Protein AF-A0A7S4MGM1-F1 (afdb_monomer)

Nearest PDB structures (foldseek):
  3w1z-assembly1_B  TM=8.929E-01  e=1.749E-03  Schizosaccharomyces pombe 972h-
  3w1z-assembly1_D  TM=7.384E-01  e=2.929E-02  Schizosaccharomyces pombe 972h-
  4eld-assembly1_A  TM=7.405E-01  e=1.012E-01  Methanocaldococcus jannaschii DSM 2661
  4zjd-assembly1_A  TM=7.605E-01  e=1.133E-01  Salmonella enterica subsp. enterica serovar Typhimurium
  4zja-assembly1_A  TM=7.250E-01  e=1.991E-01  Salmonella enterica subsp. enterica serovar Typhimurium

Radius of gyration: 21.78 Å; Cα contacts (8 Å, |Δi|>4): 212; chains: 1; bounding box: 53×25×66 Å

Solvent-accessible surface area (backbone atoms only — not comparable to full-atom values): 10117 Å² total; per-residue (Å²): 132,84,92,60,99,62,61,67,67,60,52,51,44,51,52,48,32,54,54,34,41,71,49,24,72,70,45,61,45,63,43,84,44,76,55,96,49,94,93,47,70,44,83,40,68,73,62,89,58,88,67,72,83,36,55,61,74,50,61,65,50,99,80,32,43,32,53,68,58,93,84,40,36,76,64,59,72,49,79,47,78,49,93,91,72,51,79,48,78,48,63,54,40,73,90,52,57,65,89,48,49,48,78,49,75,58,79,42,37,38,38,40,33,36,58,43,79,68,98,60,54,74,65,44,60,75,75,71,57,89,77,84,83,83,80,55,39,48,30,52,50,30,38,53,48,57,72,95,68,45,66,79,82,90,77,88,85,78,74,96,39

Secondary structure (DSSP, 8-state):
----SS-HHHHHHHHHHHHHHHHBTT---EEEEEPSSTT-EEEEES-SS-----B----B-TT-EEE--TTS----EEEEE-TTS-EEEEE--TT--GGGEEEEEETT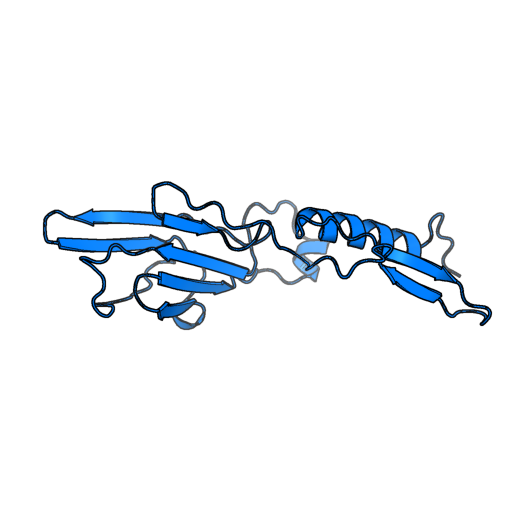EEEEEEEE--SS-HHHHHHT-S---S--EEEEEEEE--GGG-SPP--------

Foldseek 3Di:
DPPDPDDPVVVVQVVVLVVLCQFFPVSWHWDWADDPDDPDIDIDTPDPDPPVRHGDFFDQDPQRKGFDTPQADDWDWDWDQDPVRDTDIDTDDAPDAPVQWDWDDDQQKIKIKGWFDDPDDPVCVVPPDPDDDDDGTIGIIMGRHDNSNRDDDPDDHDDND

pLDDT: mean 79.3, std 11.13, range [50.59, 92.69]

Sequence (161 aa):
PVNREFSVVDAVVHYSNIKLSQHFKSHPQLTLERTDEENVCFIRSLSDTPEQLRLHQVSVDASGIMLARPDSYLPPVDIIQDTDGTYAIYMDLPGMTRENIKLSRQNVVTIVKGSRESDFTERQLATSLTKQERKVGDFTMTFRIPEQYQRKWDSCTVEDG

InterPro domains:
  IPR002068 Alpha crystallin/Hsp20 domain [PF00011] (80-152)
  IPR002068 Alpha crystallin/Hsp20 domain [PS01031] (68-161)
  IPR008978 HSP20-like chaperone [G3DSA:2.60.40.790] (43-161)
  IPR008978 HSP20-like chaperone [SSF49764] (58-160)

Organism: NCBI:txid72548

Mean predicted aligned error: 12.26 Å

Structure (mmCIF, N/CA/C/O backbone):
data_AF-A0A7S4MGM1-F1
#
_entry.id   AF-A0A7S4MGM1-F1
#
loop_
_atom_site.group_PDB
_atom_site.id
_atom_site.type_symbol
_atom_site.label_atom_id
_atom_site.label_alt_id
_atom_site.label_comp_id
_atom_site.label_asym_id
_atom_site.label_entity_id
_atom_site.label_seq_id
_atom_site.pdbx_PDB_ins_code
_atom_site.Cartn_x
_atom_site.Cartn_y
_atom_site.Cartn_z
_atom_site.occupancy
_atom_site.B_iso_or_equiv
_atom_site.auth_seq_id
_atom_site.auth_comp_id
_atom_site.auth_asym_id
_atom_site.auth_atom_id
_atom_site.pdbx_PDB_model_num
ATOM 1 N N . PRO A 1 1 ? 30.678 4.223 -29.166 1.00 50.59 1 PRO A N 1
ATOM 2 C CA . PRO A 1 1 ? 29.659 3.147 -29.223 1.00 50.59 1 PRO A CA 1
ATOM 3 C C . PRO A 1 1 ? 29.971 2.071 -28.177 1.00 50.59 1 PRO A C 1
ATOM 5 O O . PRO A 1 1 ? 31.014 1.430 -28.251 1.00 50.59 1 PRO A O 1
ATOM 8 N N . VAL A 1 2 ? 29.126 1.940 -27.153 1.00 53.53 2 VAL A N 1
ATOM 9 C CA . VAL A 1 2 ? 29.283 0.872 -26.156 1.00 53.53 2 VAL A CA 1
ATOM 10 C C . VAL A 1 2 ? 28.940 -0.436 -26.864 1.00 53.53 2 VAL A C 1
ATOM 12 O O . VAL A 1 2 ? 27.817 -0.580 -27.339 1.00 53.53 2 VAL A O 1
ATOM 15 N N . ASN A 1 3 ? 29.912 -1.339 -27.000 1.00 59.97 3 ASN A N 1
ATOM 16 C CA . ASN A 1 3 ? 29.735 -2.628 -27.665 1.00 59.97 3 ASN A CA 1
ATOM 17 C C . ASN A 1 3 ? 28.815 -3.499 -26.795 1.00 59.97 3 ASN A C 1
ATOM 19 O O . ASN A 1 3 ? 29.268 -4.129 -25.843 1.00 59.97 3 ASN A O 1
ATOM 23 N N . ARG A 1 4 ? 27.503 -3.414 -27.029 1.00 67.88 4 ARG A N 1
ATOM 24 C CA . ARG A 1 4 ? 26.479 -4.165 -26.298 1.00 67.88 4 ARG A CA 1
ATOM 25 C C . ARG A 1 4 ? 25.915 -5.223 -27.234 1.00 67.88 4 ARG A C 1
ATOM 27 O O . ARG A 1 4 ? 25.469 -4.890 -28.325 1.00 67.88 4 ARG A O 1
ATOM 34 N N . GLU A 1 5 ? 25.900 -6.472 -26.778 1.00 75.69 5 GLU A N 1
ATOM 35 C CA . GLU A 1 5 ? 25.325 -7.613 -27.511 1.00 75.69 5 GLU A CA 1
ATOM 36 C C . GLU A 1 5 ? 23.789 -7.569 -27.597 1.00 75.69 5 GLU A C 1
ATOM 38 O O . GLU A 1 5 ? 23.180 -8.393 -28.271 1.00 75.69 5 GLU A O 1
ATOM 43 N N . PHE A 1 6 ? 23.147 -6.605 -26.930 1.00 74.38 6 PHE A N 1
ATOM 44 C CA . PHE A 1 6 ? 21.698 -6.447 -26.919 1.00 74.38 6 PHE A CA 1
ATOM 45 C C . PHE A 1 6 ? 21.279 -4.982 -27.079 1.00 74.38 6 PHE A C 1
ATOM 47 O O . PHE A 1 6 ? 21.964 -4.046 -26.653 1.00 74.38 6 PHE A O 1
ATOM 54 N N . SER A 1 7 ? 20.105 -4.793 -27.675 1.00 81.94 7 SER A N 1
ATOM 55 C CA . SER A 1 7 ? 19.455 -3.494 -27.820 1.00 81.94 7 SER A CA 1
ATOM 56 C C . SER A 1 7 ? 18.821 -3.068 -26.496 1.00 81.94 7 SER A C 1
ATOM 58 O O . SER A 1 7 ? 17.960 -3.754 -25.945 1.00 81.94 7 SER A O 1
ATOM 60 N N . VAL A 1 8 ? 19.242 -1.913 -25.974 1.00 82.00 8 VAL A N 1
ATOM 61 C CA . VAL A 1 8 ? 18.687 -1.342 -24.732 1.00 82.00 8 VAL A CA 1
ATOM 62 C C . VAL A 1 8 ? 17.208 -1.015 -24.893 1.00 82.00 8 VAL A C 1
ATOM 64 O O . VAL A 1 8 ? 16.432 -1.204 -23.963 1.00 82.00 8 VAL A O 1
ATOM 67 N N . VAL A 1 9 ? 16.821 -0.533 -26.072 1.00 82.06 9 VAL A N 1
ATOM 68 C CA . VAL A 1 9 ? 15.440 -0.138 -26.350 1.00 82.06 9 VAL A CA 1
ATOM 69 C C . VAL A 1 9 ? 14.531 -1.365 -26.319 1.00 82.06 9 VAL A C 1
ATOM 71 O O . VAL A 1 9 ? 13.496 -1.340 -25.657 1.00 82.06 9 VAL A O 1
ATOM 74 N N . ASP A 1 10 ? 14.962 -2.469 -26.930 1.00 82.81 10 ASP A N 1
ATOM 75 C CA . ASP A 1 10 ? 14.199 -3.720 -26.915 1.00 82.81 10 ASP A CA 1
ATOM 76 C C . ASP A 1 10 ? 14.106 -4.306 -25.499 1.00 82.81 10 ASP A C 1
ATOM 78 O O . ASP A 1 10 ? 13.045 -4.776 -25.090 1.00 82.81 10 ASP A O 1
ATOM 82 N N . ALA A 1 11 ? 15.177 -4.202 -24.704 1.00 84.56 11 ALA A N 1
ATOM 83 C CA . ALA A 1 11 ? 15.160 -4.611 -23.300 1.00 84.56 11 ALA A CA 1
ATOM 84 C C . ALA A 1 11 ? 14.160 -3.790 -22.459 1.00 84.56 11 ALA A C 1
ATOM 86 O O . ALA A 1 11 ? 13.445 -4.351 -21.627 1.00 84.56 11 ALA A O 1
ATOM 87 N N . VAL A 1 12 ? 14.069 -2.476 -22.694 1.00 85.81 12 VAL A N 1
ATOM 88 C CA . VAL A 1 12 ? 13.107 -1.592 -22.014 1.00 85.81 12 VAL A CA 1
ATOM 89 C C . VAL A 1 12 ? 11.669 -1.927 -22.410 1.00 85.81 12 VAL A C 1
ATOM 91 O O . VAL A 1 12 ? 10.808 -2.018 -21.532 1.00 85.81 12 VAL A O 1
ATOM 94 N N . VAL A 1 13 ? 11.397 -2.152 -23.699 1.00 86.88 13 VAL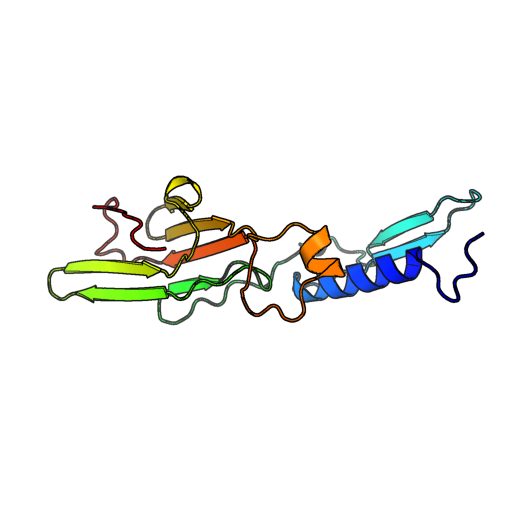 A N 1
ATOM 95 C CA . VAL A 1 13 ? 10.061 -2.548 -24.181 1.00 86.88 13 VAL A CA 1
ATOM 96 C C . VAL A 1 13 ? 9.658 -3.897 -23.584 1.00 86.88 13 VAL A C 1
ATOM 98 O O . VAL A 1 13 ? 8.556 -4.032 -23.052 1.00 86.88 13 VAL A O 1
ATOM 101 N N . HIS A 1 14 ? 10.571 -4.869 -23.576 1.00 86.19 14 HIS A N 1
ATOM 102 C CA . HIS A 1 14 ? 10.331 -6.180 -22.982 1.00 86.19 14 HIS A CA 1
ATOM 103 C C . HIS A 1 14 ? 10.012 -6.093 -21.481 1.00 86.19 14 HIS A C 1
ATOM 105 O O . HIS A 1 14 ? 9.000 -6.632 -21.031 1.00 86.19 14 HIS A O 1
ATOM 111 N N . TYR A 1 15 ? 10.825 -5.362 -20.710 1.00 86.12 15 TYR A N 1
ATOM 112 C CA . TYR A 1 15 ? 10.579 -5.142 -19.282 1.00 86.12 15 TYR A CA 1
ATOM 113 C C . TYR A 1 15 ? 9.236 -4.442 -19.030 1.00 86.12 15 TYR A C 1
ATOM 115 O O . TYR A 1 15 ? 8.492 -4.820 -18.122 1.00 86.12 15 TYR A O 1
ATOM 123 N N . SER A 1 16 ? 8.897 -3.457 -19.865 1.00 84.75 16 SER A N 1
ATOM 124 C CA . SER A 1 16 ? 7.628 -2.731 -19.775 1.00 84.75 16 SER A CA 1
ATOM 125 C C . SER A 1 16 ? 6.436 -3.660 -20.002 1.00 84.75 16 SER A C 1
ATOM 127 O O . SER A 1 16 ? 5.499 -3.633 -19.210 1.00 84.75 16 SER A O 1
ATOM 129 N N . ASN A 1 17 ? 6.492 -4.544 -21.002 1.00 86.25 17 ASN A N 1
ATOM 130 C CA . ASN A 1 17 ? 5.436 -5.530 -21.258 1.00 86.25 17 ASN A CA 1
ATOM 131 C C . ASN A 1 17 ? 5.268 -6.518 -20.100 1.00 86.25 17 ASN A C 1
ATOM 133 O O . ASN A 1 17 ? 4.137 -6.815 -19.709 1.00 86.25 17 ASN A O 1
ATOM 137 N N . ILE A 1 18 ? 6.368 -6.968 -19.484 1.00 83.88 18 ILE A N 1
ATOM 138 C CA . ILE A 1 18 ? 6.301 -7.804 -18.276 1.00 83.88 18 ILE A CA 1
ATOM 139 C C . ILE A 1 18 ? 5.579 -7.046 -17.154 1.00 83.88 18 ILE A C 1
ATOM 141 O O . ILE A 1 18 ? 4.608 -7.559 -16.595 1.00 83.88 18 ILE A O 1
ATOM 145 N N . LYS A 1 19 ? 5.984 -5.807 -16.852 1.00 81.12 19 LYS A N 1
ATOM 146 C CA . LYS A 1 19 ? 5.353 -5.008 -15.788 1.00 81.12 19 LYS A CA 1
ATOM 147 C C . LYS A 1 19 ? 3.884 -4.698 -16.061 1.00 81.12 19 LYS A C 1
ATOM 149 O O . LYS A 1 19 ? 3.052 -4.780 -15.159 1.00 81.12 19 LYS A O 1
ATOM 154 N N . LEU A 1 20 ? 3.540 -4.394 -17.305 1.00 80.50 20 LEU A N 1
ATOM 155 C CA . LEU A 1 20 ? 2.164 -4.138 -17.710 1.00 80.50 20 LEU A CA 1
ATOM 156 C C . LEU A 1 20 ? 1.276 -5.378 -17.565 1.00 80.50 20 LEU A C 1
ATOM 158 O O . LEU A 1 20 ? 0.158 -5.264 -17.062 1.00 80.50 20 LEU A O 1
ATOM 162 N N . SER A 1 21 ? 1.783 -6.558 -17.933 1.00 78.50 21 SER A N 1
ATOM 163 C CA . SER A 1 21 ? 1.053 -7.822 -17.794 1.00 78.50 21 SER A CA 1
ATOM 164 C C . SER A 1 21 ? 0.735 -8.172 -16.333 1.00 78.50 21 SER A C 1
ATOM 166 O O . SER A 1 21 ? -0.337 -8.689 -16.036 1.00 78.50 21 SER A O 1
ATOM 168 N N . GLN A 1 22 ? 1.620 -7.811 -15.399 1.00 72.44 22 GLN A N 1
ATOM 169 C CA . GLN A 1 22 ? 1.402 -7.999 -13.961 1.00 72.44 22 GLN A CA 1
ATOM 170 C C . GLN A 1 22 ? 0.327 -7.055 -13.398 1.00 72.44 22 GLN A C 1
ATOM 172 O O . GLN A 1 22 ? -0.410 -7.415 -12.478 1.00 72.44 22 GLN A O 1
ATOM 177 N N . HIS A 1 23 ? 0.211 -5.838 -13.933 1.00 68.56 23 HIS A N 1
ATOM 178 C CA . HIS A 1 23 ? -0.695 -4.823 -13.391 1.00 68.56 23 HIS A CA 1
ATOM 179 C C . HIS A 1 23 ? -2.102 -4.851 -13.996 1.00 68.56 23 HIS A C 1
ATOM 181 O O . HIS A 1 23 ? -3.082 -4.623 -13.278 1.00 68.56 23 HIS A O 1
ATOM 187 N N . PHE A 1 24 ? -2.228 -5.154 -15.286 1.00 73.19 24 PHE A N 1
ATOM 188 C CA . PHE A 1 24 ? -3.486 -5.043 -16.021 1.00 73.19 24 PHE A CA 1
ATOM 189 C C . PHE A 1 24 ? -4.034 -6.409 -16.429 1.00 73.19 24 PHE A C 1
ATOM 191 O O . PHE A 1 24 ? -3.325 -7.230 -16.998 1.00 73.19 24 PHE A O 1
ATOM 198 N N . LYS A 1 25 ? -5.340 -6.621 -16.235 1.00 68.50 25 LYS A N 1
ATOM 199 C CA . LYS A 1 25 ? -6.052 -7.813 -16.726 1.00 68.50 25 LYS A CA 1
ATOM 200 C C . LYS A 1 25 ? -6.020 -7.932 -18.248 1.00 68.50 25 LYS A C 1
ATOM 202 O O . LYS A 1 25 ? -6.111 -9.034 -18.775 1.00 68.50 25 LYS A O 1
ATOM 207 N N . SER A 1 26 ? -5.945 -6.804 -18.948 1.00 69.50 26 SER A N 1
ATOM 208 C CA . SER A 1 26 ? -5.939 -6.756 -20.410 1.00 69.50 26 SER A CA 1
ATOM 209 C C . SER A 1 26 ? -4.561 -7.028 -21.024 1.00 69.50 26 SER A C 1
ATOM 211 O O . SER A 1 26 ? -4.461 -7.119 -22.234 1.00 69.50 26 SER A O 1
ATOM 213 N N . HIS A 1 27 ? -3.508 -7.213 -20.211 1.00 72.56 27 HIS A N 1
ATOM 214 C CA . HIS A 1 27 ? -2.154 -7.557 -20.673 1.00 72.56 27 HIS A CA 1
ATOM 215 C C . HIS A 1 27 ? -1.663 -6.700 -21.862 1.00 72.56 27 HIS A C 1
ATOM 217 O O . HIS A 1 27 ? -1.262 -7.261 -22.886 1.00 72.56 27 HIS A O 1
ATOM 223 N N . PRO A 1 28 ? -1.683 -5.355 -21.752 1.00 76.56 28 PRO A N 1
ATOM 224 C CA . PRO A 1 28 ? -1.371 -4.494 -22.884 1.00 76.56 28 PRO A CA 1
ATOM 225 C C . PRO A 1 28 ? 0.066 -4.735 -23.356 1.00 76.56 28 PRO A C 1
ATOM 227 O O . PRO A 1 28 ? 0.984 -4.874 -22.543 1.00 76.56 28 PRO A O 1
ATOM 230 N N . GLN A 1 29 ? 0.243 -4.795 -24.676 1.00 80.44 29 GLN A N 1
ATOM 231 C CA . GLN A 1 29 ? 1.525 -5.072 -25.320 1.00 80.44 29 GLN A CA 1
ATOM 232 C C . GLN A 1 29 ? 2.022 -3.834 -26.054 1.00 80.44 29 GLN A C 1
ATOM 234 O O . GLN A 1 29 ? 1.353 -3.310 -26.945 1.00 80.44 29 GLN A O 1
ATOM 239 N N . LEU A 1 30 ? 3.218 -3.395 -25.686 1.00 86.06 30 LEU A N 1
ATOM 240 C CA . LEU A 1 30 ? 3.957 -2.338 -26.349 1.00 86.06 30 LEU A CA 1
ATOM 241 C C . LEU A 1 30 ? 4.873 -2.924 -27.422 1.00 86.06 30 LEU A C 1
ATOM 243 O O . LEU A 1 30 ? 5.549 -3.932 -27.199 1.00 86.06 30 LEU A O 1
ATOM 247 N N . THR A 1 31 ? 4.948 -2.243 -28.559 1.00 86.62 31 THR A N 1
ATOM 248 C CA . THR A 1 31 ? 5.881 -2.541 -29.647 1.00 86.62 31 THR A CA 1
ATOM 249 C C . THR A 1 31 ? 6.633 -1.303 -30.081 1.00 86.62 31 THR A C 1
ATOM 251 O O . THR A 1 31 ? 6.110 -0.188 -30.036 1.00 86.62 31 THR A O 1
ATOM 254 N N . LEU A 1 32 ? 7.858 -1.522 -30.549 1.00 87.00 32 LEU A N 1
ATOM 255 C CA . LEU A 1 32 ? 8.655 -0.491 -31.185 1.00 87.00 32 LEU A CA 1
ATOM 256 C C . LEU A 1 32 ? 8.296 -0.399 -32.673 1.00 87.00 32 LEU A C 1
ATOM 258 O O . LEU A 1 32 ? 8.500 -1.350 -33.424 1.00 87.00 32 LEU A O 1
ATOM 262 N N . GLU A 1 33 ? 7.801 0.754 -33.096 1.00 85.69 33 GLU A N 1
ATOM 263 C CA . GLU A 1 33 ? 7.579 1.100 -34.495 1.00 85.69 33 GLU A CA 1
ATOM 264 C C . GLU A 1 33 ? 8.715 2.026 -34.947 1.00 85.69 33 GLU A C 1
ATOM 266 O O . GLU A 1 33 ? 8.895 3.120 -34.405 1.00 85.69 33 GLU A O 1
ATOM 271 N N . ARG A 1 34 ? 9.528 1.575 -35.906 1.00 80.38 34 ARG A N 1
ATOM 272 C CA . ARG A 1 34 ? 10.597 2.401 -36.483 1.00 80.38 34 ARG A CA 1
ATOM 273 C C . ARG A 1 34 ? 9.997 3.340 -37.522 1.00 80.38 34 ARG A C 1
ATOM 275 O O . ARG A 1 34 ? 9.184 2.898 -38.328 1.00 80.38 34 ARG A O 1
ATOM 282 N N . THR A 1 35 ? 10.392 4.606 -37.497 1.00 81.81 35 THR A N 1
ATOM 283 C CA . THR A 1 35 ? 9.959 5.592 -38.492 1.00 81.81 35 THR A CA 1
ATOM 284 C C . THR A 1 35 ? 10.972 5.700 -39.626 1.00 81.81 35 THR A C 1
ATOM 286 O O . THR A 1 35 ? 12.078 5.164 -39.545 1.00 81.81 35 THR A O 1
ATOM 289 N N . ASP A 1 36 ? 10.594 6.431 -40.673 1.00 82.69 36 ASP A N 1
ATOM 290 C CA . ASP A 1 36 ? 11.471 6.746 -41.806 1.00 82.69 36 ASP A CA 1
ATOM 291 C C . ASP A 1 36 ? 12.620 7.702 -41.424 1.00 82.69 36 ASP A C 1
ATOM 293 O O . ASP A 1 36 ? 13.592 7.846 -42.164 1.00 82.69 36 ASP A O 1
ATOM 297 N N . GLU A 1 37 ? 12.522 8.359 -40.264 1.00 83.62 37 GLU A N 1
ATOM 298 C CA . GLU A 1 37 ? 13.550 9.258 -39.746 1.00 83.62 37 GLU A CA 1
ATOM 299 C C . GLU A 1 37 ? 14.653 8.481 -39.018 1.00 83.62 37 GLU A C 1
ATOM 301 O O . GLU A 1 37 ? 14.417 7.726 -38.069 1.00 83.62 37 GLU A O 1
ATOM 306 N N . GLU A 1 38 ? 15.895 8.716 -39.437 1.00 70.88 38 GLU A N 1
ATOM 307 C CA . GLU A 1 38 ? 17.082 8.123 -38.836 1.00 70.88 38 GLU A CA 1
ATOM 308 C C . GLU A 1 38 ? 17.180 8.580 -37.369 1.00 70.88 38 GLU A C 1
ATOM 310 O O . GLU A 1 38 ? 17.427 9.751 -37.082 1.00 70.88 38 GLU A O 1
ATOM 315 N N . ASN A 1 39 ? 16.982 7.641 -36.438 1.00 77.69 39 ASN A N 1
ATOM 316 C CA . ASN A 1 39 ? 16.976 7.809 -34.973 1.00 77.69 39 ASN A CA 1
ATOM 317 C C . ASN A 1 39 ? 15.635 8.157 -34.306 1.00 77.69 39 ASN A C 1
ATOM 319 O O . ASN A 1 39 ? 15.630 8.455 -33.109 1.00 77.69 39 ASN A O 1
ATOM 323 N N . VAL A 1 40 ? 14.505 8.054 -35.006 1.00 79.94 40 VAL A N 1
ATOM 324 C CA . VAL A 1 40 ? 13.185 8.169 -34.370 1.00 79.94 40 VAL A CA 1
ATOM 325 C C . VAL A 1 40 ? 12.490 6.805 -34.344 1.00 79.94 40 VAL A C 1
ATOM 327 O O . VAL A 1 40 ? 12.528 6.017 -35.285 1.00 79.94 40 VAL A O 1
ATOM 330 N N . CYS A 1 41 ? 11.905 6.472 -33.197 1.00 81.81 41 CYS A N 1
ATOM 331 C CA . CYS A 1 41 ? 11.104 5.269 -32.996 1.00 81.81 41 CYS A CA 1
ATOM 332 C C . CYS A 1 41 ? 9.923 5.631 -32.097 1.00 81.81 41 CYS A C 1
ATOM 334 O O . CYS A 1 41 ? 10.089 6.355 -31.114 1.00 81.81 41 CYS A O 1
ATOM 336 N N . PHE A 1 42 ? 8.746 5.097 -32.401 1.00 84.56 42 PHE A N 1
ATOM 337 C CA . PHE A 1 42 ? 7.568 5.233 -31.559 1.00 84.56 42 PHE A CA 1
ATOM 338 C C . PHE A 1 42 ? 7.326 3.959 -30.761 1.00 84.56 42 PHE A C 1
ATOM 340 O O . PHE A 1 42 ? 7.542 2.848 -31.238 1.00 84.56 42 PHE A O 1
ATOM 347 N N . ILE A 1 43 ? 6.839 4.124 -29.534 1.00 85.94 43 ILE A N 1
ATOM 348 C CA . ILE A 1 43 ? 6.280 3.024 -28.753 1.00 85.94 43 ILE A CA 1
ATOM 349 C C . ILE A 1 43 ? 4.770 3.058 -28.975 1.00 85.94 43 ILE A C 1
ATOM 351 O O . ILE A 1 43 ? 4.112 4.045 -28.642 1.00 85.94 43 ILE A O 1
ATOM 355 N N . ARG A 1 44 ? 4.227 1.994 -29.563 1.00 84.44 44 ARG A N 1
ATOM 356 C CA . ARG A 1 44 ? 2.793 1.838 -29.831 1.00 84.44 44 ARG A CA 1
ATOM 357 C C . ARG A 1 44 ? 2.219 0.705 -28.994 1.00 84.44 44 ARG A C 1
ATOM 359 O O . ARG A 1 44 ? 2.931 -0.237 -28.667 1.00 84.44 44 ARG A O 1
ATOM 366 N N . SER A 1 45 ? 0.934 0.800 -28.671 1.00 79.38 45 SER A N 1
ATOM 367 C CA . SER A 1 45 ? 0.167 -0.319 -28.121 1.00 79.38 45 SER A CA 1
ATOM 368 C C . SER A 1 45 ? -0.391 -1.146 -29.278 1.00 79.38 45 SER A C 1
ATOM 370 O O . SER A 1 45 ? -0.972 -0.564 -30.189 1.00 79.38 45 SER A O 1
ATOM 372 N N . LEU A 1 46 ? -0.240 -2.472 -29.239 1.00 72.25 46 LEU A N 1
ATOM 373 C CA . LEU A 1 46 ? -0.812 -3.390 -30.239 1.00 72.25 46 LEU A CA 1
ATOM 374 C C . LEU A 1 46 ? -2.338 -3.561 -30.113 1.00 72.25 46 LEU A C 1
ATOM 376 O O . LEU A 1 46 ? -2.964 -4.148 -30.992 1.00 72.25 46 LEU A O 1
ATOM 380 N N . SER A 1 47 ? -2.947 -3.094 -29.020 1.00 63.47 47 SER A N 1
ATOM 381 C CA . SER A 1 47 ? -4.396 -3.190 -28.811 1.00 63.47 47 SER A CA 1
ATOM 382 C C . SER A 1 47 ? -5.147 -2.167 -29.686 1.00 63.47 47 SER A C 1
ATOM 384 O O . SER A 1 47 ? -5.150 -0.979 -29.367 1.00 63.47 47 SER A O 1
ATOM 386 N N . ASP A 1 48 ? -5.813 -2.621 -30.758 1.00 53.75 48 ASP A N 1
ATOM 387 C CA . ASP A 1 48 ? -6.639 -1.776 -31.653 1.00 53.75 48 ASP A CA 1
ATOM 388 C C . ASP A 1 48 ? -7.943 -1.284 -31.002 1.00 53.75 48 ASP A C 1
ATOM 390 O O . ASP A 1 48 ? -8.498 -0.243 -31.359 1.00 53.75 48 ASP A O 1
ATOM 394 N N . THR A 1 49 ? -8.454 -2.015 -30.013 1.00 57.69 49 THR A N 1
ATOM 395 C CA . THR A 1 49 ? -9.528 -1.523 -29.149 1.00 57.69 49 THR A CA 1
ATOM 396 C C . THR A 1 49 ? -8.926 -0.747 -27.986 1.00 57.69 49 THR A C 1
ATOM 398 O O . THR A 1 49 ? -7.937 -1.224 -27.424 1.00 57.69 49 THR A O 1
ATOM 401 N N . PRO A 1 50 ? -9.532 0.373 -27.538 1.00 56.84 50 PRO A N 1
ATOM 402 C CA . PRO A 1 50 ? -9.230 0.941 -26.234 1.00 56.84 50 PRO A CA 1
ATOM 403 C C . PRO A 1 50 ? -9.658 -0.083 -25.182 1.00 56.84 50 PRO A C 1
ATOM 405 O O . PRO A 1 50 ? -10.766 -0.041 -24.646 1.00 56.84 50 PRO A O 1
ATOM 408 N N . GLU A 1 51 ? -8.794 -1.063 -24.923 1.00 56.19 51 GLU A N 1
ATOM 409 C CA . GLU A 1 51 ? -8.895 -1.917 -23.765 1.00 56.19 51 GLU A CA 1
ATOM 410 C C . GLU A 1 51 ? -8.917 -0.954 -22.595 1.00 56.19 51 GLU A C 1
ATOM 412 O O . GLU A 1 51 ? -7.938 -0.261 -22.316 1.00 56.19 51 GLU A O 1
ATOM 417 N N . GLN A 1 52 ? -10.079 -0.837 -21.951 1.00 59.97 52 GLN A N 1
ATOM 418 C CA . GLN A 1 52 ? -10.151 -0.188 -20.659 1.00 59.97 52 GLN A CA 1
ATOM 419 C C . GLN A 1 52 ? -9.114 -0.910 -19.818 1.00 59.97 52 GLN A C 1
ATOM 421 O O . GLN A 1 52 ? -9.305 -2.086 -19.508 1.00 59.97 52 GLN A O 1
ATOM 426 N N . LEU A 1 53 ? -8.000 -0.228 -19.555 1.00 65.81 53 LEU A N 1
ATOM 427 C CA . LEU A 1 53 ? -6.880 -0.713 -18.772 1.00 65.81 53 LEU A CA 1
ATOM 428 C C . LEU A 1 53 ? -7.423 -1.077 -17.394 1.00 65.81 53 LEU A C 1
ATOM 430 O O . LEU A 1 53 ? -7.504 -0.256 -16.480 1.00 65.81 53 LEU A O 1
ATOM 434 N N . ARG A 1 54 ? -7.911 -2.310 -17.277 1.00 60.47 54 ARG A N 1
ATOM 435 C CA . ARG A 1 54 ? -8.589 -2.798 -16.090 1.00 60.47 54 ARG A CA 1
ATOM 436 C C . ARG A 1 54 ? -7.522 -3.400 -15.214 1.00 60.47 54 ARG A C 1
ATOM 438 O O . ARG A 1 54 ? -6.939 -4.429 -15.545 1.00 60.47 54 ARG A O 1
ATOM 445 N N . LEU A 1 55 ? -7.271 -2.737 -14.097 1.00 64.44 55 LEU A N 1
ATOM 446 C CA . LEU A 1 55 ? -6.441 -3.293 -13.043 1.00 64.44 55 LEU A CA 1
ATOM 447 C C . LEU A 1 55 ? -7.039 -4.624 -12.570 1.00 64.44 55 LEU A C 1
ATOM 449 O O . LEU A 1 55 ? -8.254 -4.854 -12.668 1.00 64.44 55 LEU A O 1
ATOM 453 N N . HIS A 1 56 ? -6.185 -5.505 -12.051 1.00 59.56 56 HIS A N 1
ATOM 454 C CA . HIS A 1 56 ? -6.655 -6.664 -11.304 1.00 59.56 56 HIS A CA 1
ATOM 455 C C . HIS A 1 56 ? -7.633 -6.185 -10.227 1.00 59.56 56 HIS A C 1
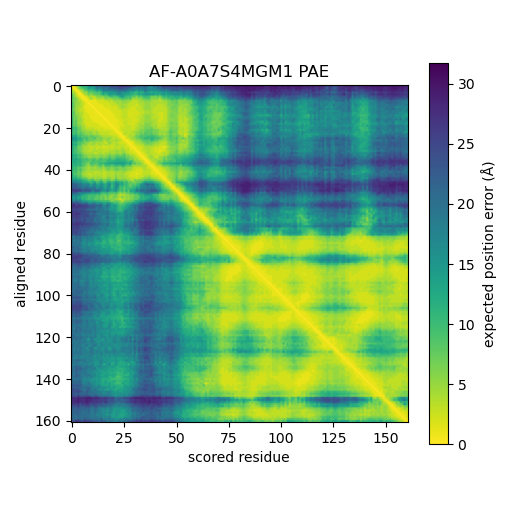ATOM 457 O O . HIS A 1 56 ? -7.339 -5.306 -9.421 1.00 59.56 56 HIS A O 1
ATOM 463 N N . GLN A 1 57 ? -8.860 -6.689 -10.312 1.00 54.97 57 GLN A N 1
ATOM 464 C CA . GLN A 1 57 ? -9.952 -6.242 -9.473 1.00 54.97 57 GLN A CA 1
ATOM 465 C C . GLN A 1 57 ? -9.735 -6.916 -8.130 1.00 54.97 57 GLN A C 1
ATOM 467 O O . GLN A 1 57 ? -9.811 -8.139 -8.052 1.00 54.97 57 GLN A O 1
ATOM 472 N N . VAL A 1 58 ? -9.385 -6.090 -7.151 1.00 55.31 58 VAL A N 1
ATOM 473 C CA . VAL A 1 58 ? -9.544 -6.268 -5.712 1.00 55.31 58 VAL A CA 1
ATOM 474 C C . VAL A 1 58 ? -10.265 -7.572 -5.351 1.00 55.31 58 VAL A C 1
ATOM 476 O O . VAL A 1 58 ? -11.486 -7.668 -5.496 1.00 55.31 58 VAL A O 1
ATOM 479 N N . SER A 1 59 ? -9.528 -8.574 -4.873 1.00 53.12 59 SER A N 1
ATOM 480 C CA . SER A 1 59 ? -10.154 -9.668 -4.136 1.00 53.12 59 SER A CA 1
ATOM 481 C C . SER A 1 59 ? -10.628 -9.094 -2.806 1.00 53.12 59 SER A C 1
ATOM 483 O O . SER A 1 59 ? -9.804 -8.617 -2.026 1.00 53.12 59 SER A O 1
ATOM 485 N N . VAL A 1 60 ? -11.942 -9.090 -2.583 1.00 54.78 60 VAL A N 1
ATOM 486 C CA . VAL A 1 60 ? -12.512 -8.846 -1.258 1.00 54.78 60 VAL A CA 1
ATOM 487 C C . VAL A 1 60 ? -12.503 -10.185 -0.543 1.00 54.78 60 VAL A C 1
ATOM 489 O O . VAL A 1 60 ? -13.192 -11.108 -0.979 1.00 54.78 60 VAL A O 1
ATOM 492 N N . ASP A 1 61 ? -11.687 -10.330 0.492 1.00 58.09 61 ASP A N 1
ATOM 493 C CA . ASP A 1 61 ? -11.770 -11.517 1.340 1.00 58.09 61 ASP A CA 1
ATOM 494 C C . ASP A 1 61 ? -12.972 -11.423 2.301 1.00 58.09 61 ASP A C 1
ATOM 496 O O . ASP A 1 61 ? -13.680 -10.413 2.362 1.00 58.09 61 ASP A O 1
ATOM 500 N N . ALA A 1 62 ? -13.232 -12.494 3.055 1.00 53.66 62 ALA A N 1
ATOM 501 C CA . ALA A 1 62 ? -14.347 -12.547 4.002 1.00 53.66 62 ALA A CA 1
ATOM 502 C C . ALA A 1 62 ? -14.271 -11.469 5.105 1.00 53.66 62 ALA A C 1
ATOM 504 O O . ALA A 1 62 ? -15.287 -11.181 5.734 1.00 53.66 62 ALA A O 1
ATOM 505 N N . SER A 1 63 ? -13.101 -10.854 5.314 1.00 58.06 63 SER A N 1
ATOM 506 C CA . SER A 1 63 ? -12.892 -9.769 6.279 1.00 58.06 63 SER A CA 1
ATOM 507 C C . SER A 1 63 ? -13.189 -8.376 5.703 1.00 58.06 63 SER A C 1
ATOM 509 O O . SER A 1 63 ? -13.163 -7.378 6.421 1.00 58.06 63 SER A O 1
ATOM 511 N N . GLY A 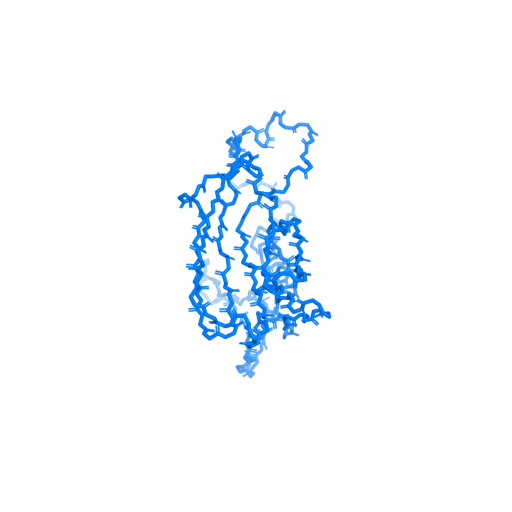1 64 ? -13.514 -8.289 4.407 1.00 61.25 64 GLY A N 1
ATOM 512 C CA . GLY A 1 64 ? -13.810 -7.027 3.734 1.00 61.25 64 GLY A CA 1
ATOM 513 C C . GLY A 1 64 ? -12.563 -6.231 3.346 1.00 61.25 64 GLY A C 1
ATOM 514 O O . GLY A 1 64 ? -12.691 -5.043 3.021 1.00 61.25 64 GLY A O 1
ATOM 515 N N . ILE A 1 65 ? -11.380 -6.858 3.371 1.00 66.25 65 ILE A N 1
ATOM 516 C CA . ILE A 1 65 ? -10.132 -6.240 2.926 1.00 66.25 65 ILE A CA 1
ATOM 517 C C . ILE A 1 65 ? -10.112 -6.208 1.403 1.00 66.25 65 ILE A C 1
ATOM 519 O O . ILE A 1 65 ? -10.299 -7.208 0.718 1.00 66.25 65 ILE A O 1
ATOM 523 N N . MET A 1 66 ? -9.874 -5.015 0.876 1.00 63.44 66 MET A N 1
ATOM 524 C CA . MET A 1 66 ? -9.785 -4.706 -0.536 1.00 63.44 66 MET A CA 1
ATOM 525 C C . MET A 1 66 ? -8.333 -4.341 -0.875 1.00 63.44 66 MET A C 1
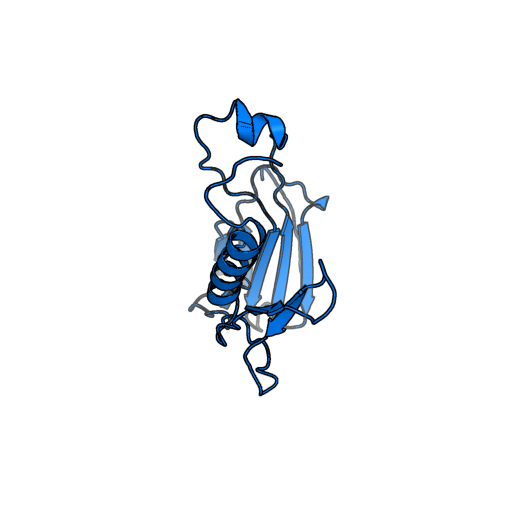ATOM 527 O O . MET A 1 66 ? -7.898 -3.207 -0.661 1.00 63.44 66 MET A O 1
ATOM 531 N N . LEU A 1 67 ? -7.583 -5.312 -1.406 1.00 60.56 67 LEU A N 1
ATOM 532 C CA . LEU A 1 67 ? -6.196 -5.139 -1.854 1.00 60.56 67 LEU A CA 1
ATOM 533 C C . LEU A 1 67 ? -6.146 -4.371 -3.181 1.00 60.56 67 LEU A C 1
ATOM 535 O O . LEU A 1 67 ? -6.671 -4.830 -4.195 1.00 60.56 67 LEU A O 1
ATOM 539 N N . ALA A 1 68 ? -5.525 -3.189 -3.178 1.00 55.91 68 ALA A N 1
ATOM 540 C CA . ALA A 1 68 ? -5.611 -2.269 -4.310 1.00 55.91 68 ALA A CA 1
ATOM 541 C C . ALA A 1 68 ? -4.513 -2.442 -5.380 1.00 55.91 68 ALA A C 1
ATOM 543 O O . ALA A 1 68 ? -4.725 -1.966 -6.498 1.00 55.91 68 ALA A O 1
ATOM 544 N N . ARG A 1 69 ? -3.352 -3.067 -5.093 1.00 60.25 69 ARG A N 1
ATOM 545 C CA . ARG A 1 69 ? -2.252 -3.210 -6.078 1.00 60.25 69 ARG A CA 1
ATOM 546 C C . ARG A 1 69 ? -1.420 -4.501 -5.907 1.00 60.25 69 ARG A C 1
ATOM 548 O O . ARG A 1 69 ? -1.046 -4.817 -4.784 1.00 60.25 69 ARG A O 1
ATOM 555 N N . PRO A 1 70 ? -1.060 -5.207 -7.001 1.00 56.31 70 PRO A N 1
ATOM 556 C CA . PRO A 1 70 ? -0.214 -6.411 -6.951 1.00 56.31 70 PRO A CA 1
ATOM 557 C C . PRO A 1 70 ? 1.209 -6.192 -6.398 1.00 56.31 70 PRO A C 1
ATOM 559 O O . PRO A 1 70 ? 1.752 -7.096 -5.774 1.00 56.31 70 PRO A O 1
ATOM 562 N N . ASP A 1 71 ? 1.777 -4.990 -6.574 1.00 60.44 71 ASP A N 1
ATOM 563 C CA . ASP A 1 71 ? 3.159 -4.650 -6.170 1.00 60.44 71 ASP A CA 1
ATOM 564 C C . ASP A 1 71 ? 3.222 -3.675 -4.974 1.00 60.44 71 ASP A C 1
ATOM 566 O O . ASP A 1 71 ? 4.277 -3.111 -4.687 1.00 60.44 71 ASP A O 1
ATOM 570 N N . SER A 1 72 ? 2.107 -3.417 -4.279 1.00 71.00 72 SER A N 1
ATOM 571 C CA . SER A 1 72 ? 2.147 -2.546 -3.096 1.00 71.00 72 SER A CA 1
ATOM 572 C C . SER A 1 72 ? 2.780 -3.243 -1.896 1.00 71.00 72 SER A C 1
ATOM 574 O O . SER A 1 72 ? 2.629 -4.453 -1.717 1.00 71.00 72 SER A O 1
ATOM 576 N N . TYR A 1 73 ? 3.423 -2.464 -1.023 1.00 82.12 73 TYR A N 1
ATOM 577 C CA . TYR A 1 73 ? 3.706 -2.917 0.336 1.00 82.12 73 TYR A CA 1
ATOM 578 C C . TYR A 1 73 ? 2.378 -3.341 0.983 1.00 82.12 73 TYR A C 1
ATOM 580 O O . TYR A 1 73 ? 1.391 -2.615 0.911 1.00 82.12 73 TYR A O 1
ATOM 588 N N . LEU A 1 74 ? 2.324 -4.548 1.544 1.00 84.62 74 LEU A N 1
ATOM 589 C CA . LEU A 1 74 ? 1.129 -5.074 2.202 1.00 84.62 74 LEU A CA 1
ATOM 590 C C . LEU A 1 74 ? 1.441 -5.205 3.689 1.00 84.62 74 LEU A C 1
ATOM 592 O O . LEU A 1 74 ? 2.081 -6.191 4.069 1.00 84.62 74 LEU A O 1
ATOM 596 N N . PRO A 1 75 ? 1.077 -4.203 4.506 1.00 88.56 75 PRO A N 1
ATOM 597 C CA . PRO A 1 75 ? 1.260 -4.310 5.941 1.00 88.56 75 PRO A CA 1
ATOM 598 C C . PRO A 1 75 ? 0.362 -5.426 6.497 1.00 88.56 75 PRO A C 1
ATOM 600 O O . PRO A 1 75 ? -0.771 -5.572 6.027 1.00 88.56 75 PRO A O 1
ATOM 603 N N . PRO A 1 76 ? 0.850 -6.225 7.461 1.00 89.62 76 PRO A N 1
ATOM 604 C CA . PRO A 1 76 ? 0.007 -7.100 8.270 1.00 89.62 76 PRO A CA 1
ATOM 605 C C . PRO A 1 76 ? -1.122 -6.310 8.934 1.00 89.62 76 PRO A C 1
ATOM 607 O O . PRO A 1 76 ? -0.920 -5.159 9.331 1.00 89.62 76 PRO A O 1
ATOM 610 N N . VAL A 1 77 ? -2.307 -6.915 9.019 1.00 90.44 77 VAL A N 1
ATOM 611 C CA . VAL A 1 77 ? -3.496 -6.279 9.590 1.00 90.44 77 VAL A CA 1
ATOM 612 C C . VAL A 1 77 ? -4.293 -7.278 10.407 1.00 90.44 77 VAL A C 1
ATOM 614 O O . VAL A 1 77 ? -4.625 -8.347 9.898 1.00 90.44 77 VAL A O 1
ATOM 617 N N . ASP A 1 78 ? -4.696 -6.853 11.600 1.00 90.56 78 ASP A N 1
ATOM 618 C CA . ASP A 1 78 ? -5.673 -7.542 12.432 1.00 90.56 78 ASP A CA 1
ATOM 619 C C . ASP A 1 78 ? -6.947 -6.702 12.558 1.00 90.56 78 ASP A C 1
ATOM 621 O O . ASP A 1 78 ? -6.910 -5.481 12.733 1.00 90.56 78 ASP A O 1
ATOM 625 N N . ILE A 1 79 ? -8.098 -7.365 12.469 1.00 90.25 79 ILE A N 1
ATOM 626 C CA . ILE A 1 79 ? -9.415 -6.744 12.619 1.00 90.25 79 ILE A CA 1
ATOM 627 C C . ILE A 1 79 ? -10.106 -7.401 13.805 1.00 90.25 79 ILE A C 1
ATOM 629 O O . ILE A 1 79 ? -10.337 -8.610 13.803 1.00 90.25 79 ILE A O 1
ATOM 633 N N . ILE A 1 80 ? -10.460 -6.593 14.802 1.00 89.31 80 ILE A N 1
ATOM 634 C CA . ILE A 1 80 ? -11.101 -7.056 16.029 1.00 89.31 80 ILE A CA 1
ATOM 635 C C . ILE A 1 80 ? -12.478 -6.415 16.132 1.00 89.31 80 ILE A C 1
ATOM 637 O O . ILE A 1 80 ? -12.622 -5.191 16.128 1.00 89.31 80 ILE A O 1
ATOM 641 N N . GLN A 1 81 ? -13.490 -7.269 16.224 1.00 88.38 81 GLN A N 1
ATOM 642 C CA . GLN A 1 81 ? -14.849 -6.884 16.567 1.00 88.38 81 GLN A CA 1
ATOM 643 C C . GLN A 1 81 ? -15.097 -7.324 18.007 1.00 88.38 81 GLN A C 1
ATOM 645 O O . GLN A 1 81 ? -15.224 -8.521 18.268 1.00 88.38 81 GLN A O 1
ATOM 650 N N . ASP A 1 82 ? -15.139 -6.372 18.932 1.00 82.56 82 ASP A N 1
ATOM 651 C CA . ASP A 1 82 ? -15.337 -6.678 20.345 1.00 82.56 82 ASP A CA 1
ATOM 652 C C . ASP A 1 82 ? -16.836 -6.672 20.699 1.00 82.56 82 ASP A C 1
ATOM 654 O O . ASP A 1 82 ? -17.695 -6.070 20.042 1.00 82.5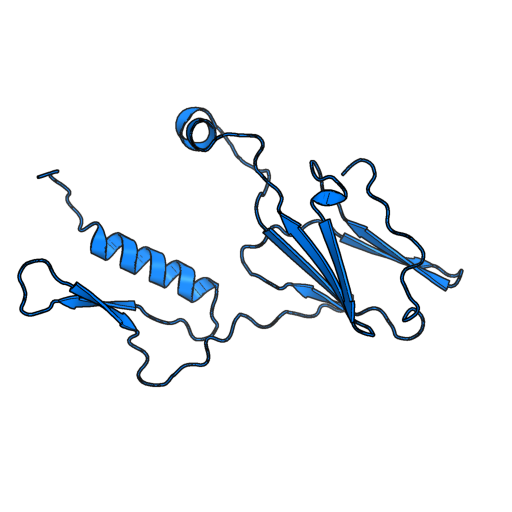6 82 ASP A O 1
ATOM 658 N N . THR A 1 83 ? -17.154 -7.416 21.748 1.00 80.69 83 THR A N 1
ATOM 659 C CA . THR A 1 83 ? -18.477 -7.574 22.350 1.00 80.69 83 THR A CA 1
ATOM 660 C C . THR A 1 83 ? -19.041 -6.277 22.925 1.00 80.69 83 THR A C 1
ATOM 662 O O . THR A 1 83 ? -20.261 -6.132 23.004 1.00 80.69 83 THR A O 1
ATOM 665 N N . ASP A 1 84 ? -18.181 -5.319 23.272 1.00 81.88 84 ASP A N 1
ATOM 666 C CA . ASP A 1 84 ? -18.560 -3.985 23.746 1.00 81.88 84 ASP A CA 1
ATOM 667 C C . ASP A 1 84 ? -19.060 -3.051 22.623 1.00 81.88 84 ASP A C 1
ATOM 669 O O . ASP A 1 84 ? -19.517 -1.937 22.884 1.00 81.88 84 ASP A O 1
ATOM 673 N N . GLY A 1 85 ? -19.028 -3.519 21.370 1.00 79.88 85 GLY A N 1
ATOM 674 C CA . GLY A 1 85 ? -19.462 -2.760 20.204 1.00 79.88 85 GLY A CA 1
ATOM 675 C C . GLY A 1 85 ? -18.359 -1.918 19.563 1.00 79.88 85 GLY A C 1
ATOM 676 O O . GLY A 1 85 ? -18.671 -1.064 18.727 1.00 79.88 85 GLY A O 1
ATOM 677 N N . THR A 1 86 ? -17.090 -2.147 19.903 1.00 84.81 86 THR A N 1
ATOM 678 C CA . THR A 1 86 ? -15.949 -1.541 19.210 1.00 84.81 86 THR A CA 1
ATOM 679 C C . THR A 1 86 ? -15.520 -2.356 17.983 1.00 84.81 86 THR A C 1
ATOM 681 O O . THR A 1 86 ? -15.694 -3.573 17.898 1.00 84.81 86 THR A O 1
ATOM 684 N N . TYR A 1 87 ? -14.989 -1.654 16.979 1.00 87.88 87 TYR A N 1
ATOM 685 C CA . TYR A 1 87 ? -14.431 -2.244 15.761 1.00 87.88 87 TYR A CA 1
ATOM 686 C C . TYR A 1 87 ? -13.052 -1.633 15.526 1.00 87.88 87 TYR A C 1
ATOM 688 O O . TYR A 1 87 ? -12.944 -0.483 15.088 1.00 87.88 87 TYR A O 1
ATOM 696 N N . ALA A 1 88 ? -12.009 -2.387 15.858 1.00 90.00 88 ALA A N 1
ATOM 697 C CA . ALA A 1 88 ? -10.626 -1.939 15.823 1.00 90.00 88 ALA A CA 1
ATOM 698 C C . ALA A 1 88 ? -9.872 -2.580 14.654 1.00 90.00 88 ALA A C 1
ATOM 700 O O . ALA A 1 88 ? -10.080 -3.747 14.320 1.00 90.00 88 ALA A O 1
ATOM 701 N N . ILE A 1 89 ? -8.995 -1.795 14.027 1.00 90.12 89 ILE A N 1
ATOM 702 C CA . ILE A 1 89 ? -8.093 -2.250 12.969 1.00 90.12 89 ILE A CA 1
ATOM 703 C C . ILE A 1 89 ? -6.677 -1.926 13.427 1.00 90.12 89 ILE A C 1
ATOM 705 O O . ILE A 1 89 ? -6.343 -0.751 13.590 1.00 90.12 89 ILE A O 1
ATOM 709 N N . TYR A 1 90 ? -5.864 -2.959 13.607 1.00 92.12 90 TYR A N 1
ATOM 710 C CA . TYR A 1 90 ? -4.448 -2.853 13.938 1.00 92.12 90 TYR A CA 1
ATOM 711 C C . TYR A 1 90 ? -3.628 -3.144 12.690 1.00 92.12 90 TYR A C 1
ATOM 713 O O . TYR A 1 90 ? -3.962 -4.053 11.935 1.00 92.12 90 TYR A O 1
ATOM 721 N N . MET A 1 91 ? -2.594 -2.347 12.433 1.00 91.19 91 MET A N 1
ATOM 722 C CA . MET A 1 91 ? -1.732 -2.512 11.265 1.00 91.19 91 MET A CA 1
ATOM 723 C C . MET A 1 91 ? -0.281 -2.317 11.674 1.00 91.19 91 MET A C 1
ATOM 725 O O . MET A 1 91 ? 0.020 -1.304 12.298 1.00 91.19 91 MET A O 1
ATOM 729 N N . ASP A 1 92 ? 0.592 -3.217 11.231 1.00 92.69 92 ASP A N 1
ATOM 730 C CA . ASP A 1 92 ? 2.031 -3.106 11.472 1.00 92.69 92 ASP A CA 1
ATOM 731 C C . ASP A 1 92 ? 2.668 -2.204 10.406 1.00 92.69 92 ASP A C 1
ATOM 733 O O . ASP A 1 92 ? 2.806 -2.576 9.226 1.00 92.69 92 ASP A O 1
ATOM 737 N N . LEU A 1 93 ? 3.088 -1.004 10.808 1.00 91.12 93 LEU A N 1
ATOM 738 C CA . LEU A 1 93 ? 3.682 0.016 9.943 1.00 91.12 93 LEU A CA 1
ATOM 739 C C . LEU A 1 93 ? 5.090 0.437 10.414 1.00 91.12 93 LEU A C 1
ATOM 741 O O . LEU A 1 93 ? 5.363 1.628 10.603 1.00 91.12 93 LEU A O 1
ATOM 745 N N . PRO A 1 94 ? 6.049 -0.506 10.511 1.00 89.88 94 PRO A N 1
ATOM 746 C CA . PRO A 1 94 ? 7.325 -0.248 11.162 1.00 89.88 94 PRO A CA 1
ATOM 747 C C . PRO A 1 94 ? 8.182 0.761 10.400 1.00 89.88 94 PRO A C 1
ATOM 749 O O . PRO A 1 94 ? 8.554 0.542 9.234 1.00 89.88 94 PRO A O 1
ATOM 752 N N . GLY A 1 95 ? 8.575 1.818 11.112 1.00 87.62 95 GLY A N 1
ATOM 753 C CA . GLY A 1 95 ? 9.361 2.939 10.589 1.00 87.62 95 GLY A CA 1
ATOM 754 C C . GLY A 1 95 ? 8.517 4.048 9.960 1.00 87.62 95 GLY A C 1
ATOM 755 O O . GLY A 1 95 ? 9.059 4.871 9.229 1.00 87.62 95 GLY A O 1
ATOM 756 N N . MET A 1 96 ? 7.206 4.065 10.206 1.00 89.50 96 MET A N 1
ATOM 757 C CA . MET A 1 96 ? 6.306 5.114 9.733 1.00 89.50 96 MET A CA 1
ATOM 758 C C . MET A 1 96 ? 5.759 5.924 10.902 1.00 89.50 96 MET A C 1
ATOM 760 O O . MET A 1 96 ? 5.423 5.380 11.950 1.00 89.50 96 MET A O 1
ATOM 764 N N . THR A 1 97 ? 5.627 7.231 10.707 1.00 89.62 97 THR A N 1
ATOM 765 C CA . THR A 1 97 ? 4.944 8.109 11.655 1.00 89.62 97 THR A CA 1
ATOM 766 C C . THR A 1 97 ? 3.515 8.388 11.197 1.00 89.62 97 THR A C 1
ATOM 768 O O . THR A 1 97 ? 3.111 8.077 10.069 1.00 89.62 97 THR A O 1
ATOM 771 N N . ARG A 1 98 ? 2.723 9.019 12.070 1.00 88.88 98 ARG A N 1
ATOM 772 C CA . ARG A 1 98 ? 1.341 9.408 11.770 1.00 88.88 98 ARG A CA 1
ATOM 773 C C . ARG A 1 98 ? 1.232 10.255 10.501 1.00 88.88 98 ARG A C 1
ATOM 775 O O . ARG A 1 98 ? 0.277 10.099 9.745 1.00 88.88 98 ARG A O 1
ATOM 782 N N . GLU A 1 99 ? 2.208 11.116 10.245 1.00 88.00 99 GLU A N 1
ATOM 783 C CA . GLU A 1 99 ? 2.244 12.024 9.095 1.00 88.00 99 GLU A CA 1
ATOM 784 C C . GLU A 1 99 ? 2.426 11.277 7.766 1.00 88.00 99 GLU A C 1
ATOM 786 O O . GLU A 1 99 ? 1.971 11.751 6.722 1.00 88.00 99 GLU A O 1
ATOM 791 N N . ASN A 1 100 ? 3.042 10.090 7.792 1.00 87.44 100 ASN A N 1
ATOM 792 C CA . ASN A 1 100 ? 3.208 9.248 6.607 1.00 87.44 100 ASN A CA 1
ATOM 793 C C . ASN A 1 100 ? 1.920 8.501 6.223 1.00 87.44 100 ASN A C 1
ATOM 795 O O . ASN A 1 100 ? 1.864 7.879 5.159 1.00 87.44 100 ASN A O 1
ATOM 799 N N . ILE A 1 101 ? 0.884 8.556 7.069 1.00 90.44 101 ILE A N 1
ATOM 800 C CA . ILE A 1 101 ? -0.347 7.782 6.919 1.00 90.44 101 ILE A CA 1
ATOM 801 C C . ILE A 1 101 ? -1.525 8.721 6.669 1.00 90.44 101 ILE A C 1
ATOM 803 O O . ILE A 1 101 ? -1.899 9.558 7.489 1.00 90.44 101 ILE A O 1
ATOM 807 N N . LYS A 1 102 ? -2.177 8.534 5.525 1.00 91.44 102 LYS A N 1
ATOM 808 C CA . LYS A 1 102 ? -3.401 9.235 5.145 1.00 91.44 102 LYS A CA 1
ATOM 809 C C . LYS A 1 102 ? -4.590 8.307 5.294 1.00 91.44 102 LYS A C 1
ATOM 811 O O . LYS A 1 102 ? -4.702 7.296 4.603 1.00 91.44 102 LYS A O 1
ATOM 816 N N . LEU A 1 103 ? -5.516 8.706 6.154 1.00 90.00 103 LEU A N 1
ATOM 817 C CA . LEU A 1 103 ? -6.797 8.039 6.320 1.00 90.00 103 LEU A CA 1
ATOM 818 C C . LEU A 1 103 ? -7.892 8.826 5.617 1.00 90.00 103 LEU A C 1
ATOM 820 O O . LEU A 1 103 ? -7.980 10.046 5.729 1.00 90.00 103 LEU A O 1
ATOM 824 N N . SER A 1 104 ? -8.775 8.110 4.932 1.00 88.56 104 SER A N 1
ATOM 825 C CA . SER A 1 104 ? -10.015 8.664 4.392 1.00 88.56 104 SER A CA 1
ATOM 826 C C . SER A 1 104 ? -11.159 7.689 4.625 1.00 88.56 104 SER A C 1
ATOM 828 O O . SER A 1 104 ? -10.962 6.478 4.579 1.00 88.56 104 SER A O 1
ATOM 830 N N . ARG A 1 105 ? -12.358 8.205 4.893 1.00 84.62 105 ARG A N 1
ATOM 831 C CA . ARG A 1 105 ? -13.563 7.385 5.029 1.00 84.62 105 ARG A CA 1
ATOM 832 C C . ARG A 1 105 ? -14.677 7.939 4.169 1.00 84.62 105 ARG A C 1
ATOM 834 O O . ARG A 1 105 ? -14.955 9.135 4.196 1.00 84.62 105 ARG A O 1
ATOM 841 N N . GLN A 1 106 ? -15.325 7.041 3.445 1.00 83.12 106 GLN A N 1
ATOM 842 C CA . GLN A 1 106 ? -16.507 7.313 2.650 1.00 83.12 106 GLN A CA 1
ATOM 843 C C . GLN A 1 106 ? -17.544 6.226 2.951 1.00 83.12 106 GLN A C 1
ATOM 845 O O . GLN A 1 106 ? -17.416 5.084 2.513 1.00 83.12 106 GLN A O 1
ATOM 850 N N . ASN A 1 107 ? -18.578 6.578 3.719 1.00 82.50 107 ASN A N 1
ATOM 851 C C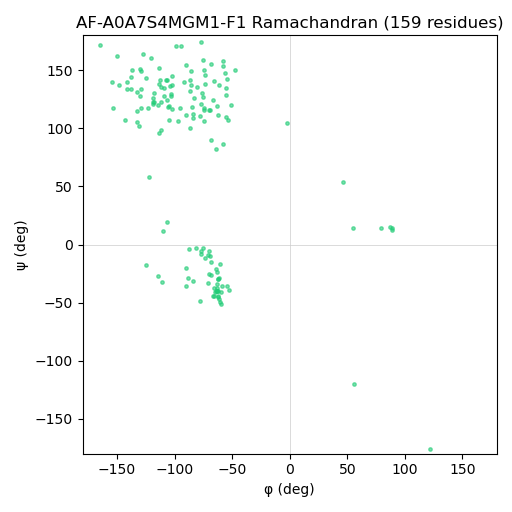A . ASN A 1 107 ? -19.625 5.658 4.177 1.00 82.50 107 ASN A CA 1
ATOM 852 C C . ASN A 1 107 ? -19.045 4.441 4.936 1.00 82.50 107 ASN A C 1
ATOM 854 O O . ASN A 1 107 ? -18.367 4.586 5.957 1.00 82.50 107 ASN A O 1
ATOM 858 N N . VAL A 1 108 ? -19.311 3.236 4.425 1.00 84.31 108 VAL A N 1
ATOM 859 C CA . VAL A 1 108 ? -18.791 1.958 4.933 1.00 84.31 108 VAL A CA 1
ATOM 860 C C . VAL A 1 108 ? -17.339 1.694 4.542 1.00 84.31 108 VAL A C 1
ATOM 862 O O . VAL A 1 108 ? -16.777 0.699 4.965 1.00 84.31 108 VAL A O 1
ATOM 865 N N . VAL A 1 109 ? -16.711 2.533 3.719 1.00 85.56 109 VAL A N 1
ATOM 866 C CA . VAL A 1 109 ? -15.368 2.263 3.198 1.00 85.56 109 VAL A CA 1
ATOM 867 C C . VAL A 1 109 ? -14.351 3.154 3.897 1.00 85.56 109 VAL A C 1
ATOM 869 O O . VAL A 1 109 ? -14.414 4.378 3.790 1.00 85.56 109 VAL A O 1
ATOM 872 N N . THR A 1 110 ? -13.397 2.540 4.592 1.00 87.69 110 THR A N 1
ATOM 873 C CA . THR A 1 110 ? -12.208 3.209 5.131 1.00 87.69 110 THR A CA 1
ATOM 874 C C . THR A 1 110 ? -11.017 2.881 4.245 1.00 87.69 110 THR A C 1
ATOM 876 O O . THR A 1 110 ? -10.771 1.721 3.942 1.00 87.69 110 THR A O 1
ATOM 879 N N . ILE A 1 111 ? -10.275 3.897 3.821 1.00 88.00 111 ILE A N 1
ATOM 880 C CA . ILE A 1 111 ? -9.094 3.760 2.975 1.00 88.00 111 ILE A CA 1
ATOM 881 C C . ILE A 1 111 ? -7.898 4.316 3.737 1.00 88.00 111 ILE A C 1
ATOM 883 O O . ILE A 1 111 ? -7.880 5.494 4.109 1.00 88.00 111 ILE A O 1
ATOM 887 N N . VAL A 1 112 ? -6.893 3.469 3.917 1.00 90.00 112 VAL A N 1
ATOM 888 C CA . VAL A 1 112 ? -5.598 3.785 4.512 1.00 90.00 112 VAL A CA 1
ATOM 889 C C . VAL A 1 112 ? -4.564 3.818 3.402 1.00 90.00 112 VAL A C 1
ATOM 891 O O . VAL A 1 112 ? -4.420 2.855 2.650 1.00 90.00 112 VAL A O 1
ATOM 894 N N . LYS A 1 113 ? -3.847 4.930 3.285 1.00 90.31 113 LYS A N 1
ATOM 895 C CA . LYS A 1 113 ? -2.755 5.100 2.329 1.00 90.31 113 LYS A CA 1
ATOM 896 C C . LYS A 1 113 ? -1.501 5.510 3.069 1.00 90.31 113 LYS A C 1
ATOM 898 O O . LYS A 1 113 ? -1.571 6.326 3.981 1.00 90.31 113 LYS A O 1
ATOM 903 N N . GLY A 1 114 ? -0.365 5.020 2.617 1.00 90.00 114 GLY A N 1
ATOM 904 C CA . GLY A 1 114 ? 0.928 5.460 3.112 1.00 90.00 114 GLY A CA 1
ATOM 905 C C . GLY A 1 114 ? 2.034 5.013 2.177 1.00 90.00 114 GLY A C 1
ATOM 906 O O . GLY A 1 114 ? 1.792 4.259 1.232 1.00 90.00 114 GLY A O 1
ATOM 907 N N . SER A 1 115 ? 3.238 5.498 2.442 1.00 87.69 115 SER A N 1
ATOM 908 C CA . SER A 1 115 ? 4.442 5.068 1.744 1.00 87.69 115 SER A CA 1
ATOM 909 C C . SER A 1 115 ? 5.508 4.720 2.759 1.00 87.69 115 SER A C 1
ATOM 911 O O . SER A 1 115 ? 5.778 5.511 3.664 1.00 87.69 115 SER A O 1
ATOM 913 N N . ARG A 1 116 ? 6.077 3.523 2.627 1.00 88.19 116 ARG A N 1
ATOM 914 C CA . ARG A 1 116 ? 7.208 3.093 3.437 1.00 88.19 116 ARG A CA 1
ATOM 915 C C . ARG A 1 116 ? 8.486 3.328 2.652 1.00 88.19 116 ARG A C 1
ATOM 917 O O . ARG A 1 116 ? 8.782 2.582 1.716 1.00 88.19 116 ARG A O 1
ATOM 924 N N . GLU A 1 117 ? 9.239 4.344 3.044 1.00 86.31 117 GLU A N 1
ATOM 925 C CA . GLU A 1 117 ? 10.530 4.646 2.433 1.00 86.31 117 GLU A CA 1
ATOM 926 C C . GLU A 1 117 ? 11.617 3.661 2.893 1.00 86.31 117 GLU A C 1
ATOM 928 O O . GLU A 1 117 ? 11.479 2.960 3.900 1.00 86.31 117 GLU A O 1
ATOM 933 N N . SER A 1 118 ? 12.690 3.560 2.106 1.00 83.75 118 SER A N 1
ATOM 934 C CA . SER A 1 118 ? 13.872 2.793 2.495 1.00 83.75 118 SER A CA 1
ATOM 935 C C . SER A 1 118 ? 14.799 3.661 3.336 1.00 83.75 118 SER A C 1
ATOM 937 O O . SER A 1 118 ? 15.096 4.789 2.958 1.00 83.75 118 SER A O 1
ATOM 939 N N . ASP A 1 119 ? 15.338 3.093 4.414 1.00 83.81 119 ASP A N 1
ATOM 940 C CA . ASP A 1 119 ? 16.373 3.744 5.229 1.00 83.81 119 ASP A CA 1
ATOM 941 C C . ASP A 1 119 ? 17.725 3.850 4.487 1.00 83.81 119 ASP A C 1
ATOM 943 O O . ASP A 1 119 ? 18.659 4.502 4.956 1.00 83.81 119 ASP A O 1
ATOM 947 N N . PHE A 1 120 ? 17.860 3.180 3.336 1.00 85.81 120 PHE A N 1
ATOM 948 C CA . PHE A 1 120 ? 19.084 3.131 2.544 1.00 85.81 120 PHE A CA 1
ATOM 949 C C . PHE A 1 120 ? 18.963 3.970 1.277 1.00 85.81 120 PHE A C 1
ATOM 951 O O . PHE A 1 120 ? 17.953 3.951 0.577 1.00 85.81 120 PHE A O 1
ATOM 958 N N . THR A 1 121 ? 20.055 4.644 0.925 1.00 84.94 121 THR A N 1
ATOM 959 C CA . THR A 1 121 ? 20.162 5.329 -0.367 1.00 84.94 121 THR A CA 1
ATOM 960 C C . THR A 1 121 ? 20.233 4.327 -1.520 1.00 84.94 121 THR A C 1
ATOM 962 O O . THR A 1 121 ? 20.736 3.212 -1.361 1.00 84.94 121 THR A O 1
ATOM 965 N N . GLU A 1 122 ? 19.830 4.747 -2.721 1.00 80.62 122 GLU A N 1
ATOM 966 C CA . GLU A 1 122 ? 19.930 3.924 -3.939 1.00 80.62 122 GLU A CA 1
ATOM 967 C C . GLU A 1 122 ? 21.345 3.377 -4.168 1.00 80.62 122 GLU A C 1
ATOM 969 O O . GLU A 1 122 ? 21.523 2.215 -4.534 1.00 80.62 122 GLU A O 1
ATOM 974 N N . ARG A 1 123 ? 22.375 4.188 -3.886 1.00 81.88 123 ARG A N 1
ATOM 975 C CA . ARG A 1 123 ? 23.772 3.748 -3.980 1.00 81.88 123 ARG A CA 1
ATOM 976 C C . ARG A 1 123 ? 24.051 2.593 -3.020 1.00 81.88 123 ARG A C 1
ATOM 978 O O . ARG A 1 123 ? 24.643 1.605 -3.436 1.00 81.88 123 ARG A O 1
ATOM 985 N N . GLN A 1 124 ? 23.628 2.698 -1.761 1.00 83.25 124 GLN A N 1
ATOM 986 C CA . GLN A 1 124 ? 23.842 1.639 -0.770 1.00 83.25 124 GLN A CA 1
ATOM 987 C C . GLN A 1 124 ? 23.096 0.357 -1.141 1.00 83.25 124 GLN A C 1
ATOM 989 O O . GLN A 1 124 ? 23.675 -0.723 -1.017 1.00 83.25 124 GLN A O 1
ATOM 994 N N . LEU A 1 125 ? 21.865 0.483 -1.650 1.00 82.38 125 LEU A N 1
ATOM 995 C CA . LEU A 1 125 ? 21.089 -0.645 -2.167 1.00 82.38 125 LEU A CA 1
ATOM 996 C C . LEU A 1 125 ? 21.816 -1.361 -3.318 1.00 82.38 125 LEU A C 1
ATOM 998 O O . LEU A 1 125 ? 21.756 -2.582 -3.404 1.00 82.38 125 LEU A O 1
ATOM 1002 N N . ALA A 1 126 ? 22.540 -0.623 -4.165 1.00 79.56 126 ALA A N 1
ATOM 1003 C CA . ALA A 1 126 ? 23.252 -1.181 -5.314 1.00 79.56 126 ALA A CA 1
ATOM 1004 C C . ALA A 1 126 ? 24.646 -1.753 -4.992 1.00 79.56 126 ALA A C 1
ATOM 1006 O O . ALA A 1 126 ? 25.089 -2.676 -5.671 1.00 79.56 126 ALA A O 1
ATOM 1007 N N . THR A 1 127 ? 25.370 -1.197 -4.011 1.00 83.44 127 THR A N 1
ATOM 1008 C CA . THR A 1 127 ? 26.801 -1.517 -3.814 1.00 83.44 127 THR A CA 1
ATOM 1009 C C . THR A 1 127 ? 27.131 -2.250 -2.524 1.00 83.44 127 THR A C 1
ATOM 1011 O O . THR A 1 127 ? 28.160 -2.916 -2.455 1.00 83.44 127 THR A O 1
ATOM 1014 N N . SER A 1 128 ? 26.331 -2.071 -1.475 1.00 87.62 128 SER A N 1
ATOM 1015 C CA . SER A 1 128 ? 26.700 -2.479 -0.109 1.00 87.62 128 SER A CA 1
ATOM 1016 C C . SER A 1 128 ? 25.674 -3.402 0.539 1.00 87.62 128 SER A C 1
ATOM 1018 O O . SER A 1 128 ? 25.985 -4.076 1.520 1.00 87.62 128 SER A O 1
ATOM 1020 N N . LEU A 1 129 ? 24.460 -3.445 -0.003 1.00 84.06 129 LEU A N 1
ATOM 1021 C CA . LEU A 1 129 ? 23.394 -4.316 0.455 1.00 84.06 129 L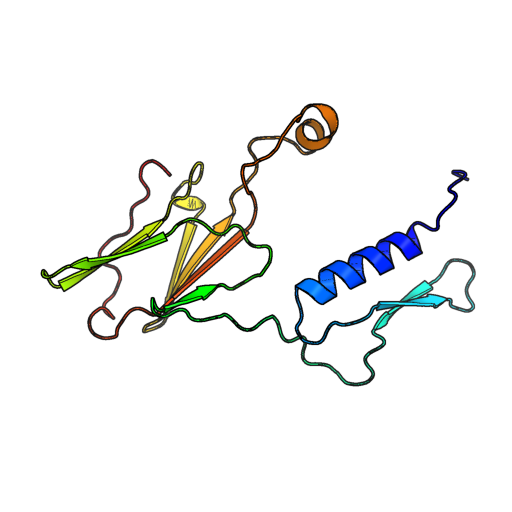EU A CA 1
ATOM 1022 C C . LEU A 1 129 ? 23.664 -5.758 0.014 1.00 84.06 129 LEU A C 1
ATOM 1024 O O . LEU A 1 129 ? 23.672 -6.071 -1.172 1.00 84.06 129 LEU A O 1
ATOM 1028 N N . THR A 1 130 ? 23.870 -6.652 0.976 1.00 88.62 130 THR A N 1
ATOM 1029 C CA . THR A 1 130 ? 24.081 -8.083 0.704 1.00 88.62 130 THR A CA 1
ATOM 1030 C C . THR A 1 130 ? 22.770 -8.866 0.642 1.00 88.62 130 THR A C 1
ATOM 1032 O O . THR A 1 130 ? 22.687 -9.869 -0.064 1.00 88.62 130 THR A O 1
ATOM 1035 N N . LYS A 1 131 ? 21.736 -8.421 1.370 1.00 86.50 131 LYS A N 1
ATOM 1036 C CA . LYS A 1 131 ? 20.406 -9.041 1.410 1.00 86.50 131 LYS A CA 1
ATOM 1037 C C . LYS A 1 131 ? 19.336 -8.015 1.785 1.00 86.50 131 LYS A C 1
ATOM 1039 O O . LYS A 1 131 ? 19.542 -7.220 2.698 1.00 86.50 131 LYS A O 1
ATOM 1044 N N . GLN A 1 132 ? 18.176 -8.084 1.133 1.00 85.44 132 GLN A N 1
ATOM 1045 C CA . GLN A 1 132 ? 17.001 -7.275 1.457 1.00 85.44 132 GLN A CA 1
ATOM 1046 C C . GLN A 1 132 ? 15.765 -8.157 1.595 1.00 85.44 132 GLN A C 1
ATOM 1048 O O . GLN A 1 132 ? 15.337 -8.791 0.637 1.00 85.44 132 GLN A O 1
ATOM 1053 N N . GLU A 1 133 ? 15.185 -8.175 2.792 1.00 86.38 133 GLU A N 1
ATOM 1054 C CA . GLU A 1 133 ? 13.916 -8.866 3.071 1.00 86.38 133 GLU A CA 1
ATOM 1055 C C . GLU A 1 133 ? 12.780 -7.877 3.351 1.00 86.38 133 GLU A C 1
ATOM 1057 O O . GLU A 1 133 ? 11.623 -8.128 3.013 1.00 86.38 133 GLU A O 1
ATOM 1062 N N . ARG A 1 134 ? 13.113 -6.723 3.948 1.00 87.12 134 ARG A N 1
ATOM 1063 C CA . ARG A 1 134 ? 12.154 -5.661 4.264 1.00 87.12 134 ARG A CA 1
ATOM 1064 C C . ARG A 1 134 ? 11.551 -5.112 2.973 1.00 87.12 134 ARG A C 1
ATOM 1066 O O . ARG A 1 134 ? 12.261 -4.554 2.134 1.00 87.12 134 ARG A O 1
ATOM 1073 N N . LYS A 1 135 ? 10.230 -5.237 2.854 1.00 83.62 135 LYS A N 1
ATOM 1074 C CA . LYS A 1 135 ? 9.454 -4.616 1.780 1.00 83.62 135 LYS A CA 1
ATOM 1075 C C . LYS A 1 135 ? 9.335 -3.113 2.025 1.00 83.62 135 LYS A C 1
ATOM 1077 O O . LYS A 1 135 ? 9.103 -2.688 3.156 1.00 83.62 135 LYS A O 1
ATOM 1082 N N . VAL A 1 136 ? 9.478 -2.345 0.953 1.00 85.81 136 VAL A N 1
ATOM 1083 C CA . VAL A 1 136 ? 9.325 -0.884 0.901 1.00 85.81 136 VAL A CA 1
ATOM 1084 C C . VAL A 1 136 ? 8.349 -0.530 -0.218 1.00 85.81 136 VAL A C 1
ATOM 1086 O O . VAL A 1 136 ? 8.082 -1.362 -1.087 1.00 85.81 136 VAL A O 1
ATOM 1089 N N . GLY A 1 137 ? 7.834 0.694 -0.199 1.00 84.44 137 GLY A N 1
ATOM 1090 C CA . GLY A 1 137 ? 6.962 1.235 -1.234 1.00 84.44 137 GLY A CA 1
ATOM 1091 C C . GLY A 1 137 ? 5.598 1.682 -0.722 1.00 84.44 137 GLY A C 1
ATOM 1092 O O . GLY A 1 137 ? 5.296 1.655 0.474 1.00 84.44 137 GLY A O 1
ATOM 1093 N N . ASP A 1 138 ? 4.770 2.103 -1.671 1.00 86.19 138 ASP A N 1
ATOM 1094 C CA . ASP A 1 138 ? 3.427 2.598 -1.402 1.00 86.19 138 ASP A CA 1
ATOM 1095 C C . ASP A 1 138 ? 2.472 1.465 -1.039 1.00 86.19 138 ASP A C 1
ATOM 1097 O O . ASP A 1 138 ? 2.516 0.371 -1.614 1.00 86.19 138 ASP A O 1
ATOM 1101 N N . PHE A 1 139 ? 1.535 1.768 -0.146 1.00 86.50 139 PHE A N 1
ATOM 1102 C CA . PHE A 1 139 ? 0.415 0.897 0.158 1.00 86.50 139 PHE A CA 1
ATOM 1103 C C . PHE A 1 139 ? -0.917 1.635 0.113 1.00 86.50 139 PHE A C 1
ATOM 1105 O O . PHE A 1 139 ? -1.036 2.843 0.335 1.00 86.50 139 PHE A O 1
ATOM 1112 N N . THR A 1 140 ? -1.961 0.882 -0.211 1.00 86.62 140 THR A N 1
ATOM 1113 C CA . THR A 1 140 ? -3.344 1.330 -0.092 1.00 86.62 140 THR A CA 1
ATOM 1114 C C . THR A 1 140 ? -4.179 0.148 0.364 1.00 86.62 140 THR A C 1
ATOM 1116 O O . THR A 1 140 ? -4.438 -0.768 -0.414 1.00 86.62 140 THR A O 1
ATOM 1119 N N . MET A 1 141 ? -4.594 0.192 1.626 1.00 85.19 141 MET A N 1
ATOM 1120 C CA . MET A 1 141 ? -5.470 -0.797 2.237 1.00 85.19 141 MET A CA 1
ATOM 1121 C C . MET A 1 141 ? -6.869 -0.214 2.318 1.00 85.19 141 MET A C 1
ATOM 1123 O O . MET A 1 141 ? -7.062 0.905 2.794 1.00 85.19 141 MET A O 1
ATOM 1127 N N . THR A 1 142 ? -7.850 -0.946 1.807 1.00 85.81 142 THR A N 1
ATOM 1128 C CA . THR A 1 142 ? -9.245 -0.522 1.866 1.00 85.81 142 THR A CA 1
ATOM 1129 C C . THR A 1 142 ? -10.043 -1.526 2.682 1.00 85.81 142 THR A C 1
ATOM 1131 O O . THR A 1 142 ? -9.965 -2.723 2.443 1.00 85.81 142 THR A O 1
ATOM 1134 N N . PHE A 1 143 ? -10.812 -1.029 3.640 1.00 86.50 143 PHE A N 1
ATOM 1135 C CA . PHE A 1 143 ? -11.594 -1.813 4.584 1.00 86.50 143 PHE A CA 1
ATOM 1136 C C . PHE A 1 143 ? -13.068 -1.480 4.419 1.00 86.50 143 PHE A C 1
ATOM 1138 O O . PHE A 1 143 ? -13.464 -0.312 4.509 1.00 86.50 143 PHE A O 1
ATOM 1145 N N . ARG A 1 144 ? -13.894 -2.503 4.206 1.00 85.81 144 ARG A N 1
ATOM 1146 C CA . ARG A 1 144 ? -15.348 -2.365 4.281 1.00 85.81 144 ARG A CA 1
ATOM 1147 C C . ARG A 1 144 ? -15.804 -2.571 5.725 1.00 85.81 144 ARG A C 1
ATOM 1149 O O . ARG A 1 144 ? -15.944 -3.693 6.188 1.00 85.81 144 ARG A O 1
ATOM 1156 N N . ILE A 1 145 ? -16.060 -1.471 6.416 1.00 85.81 145 ILE A N 1
ATOM 1157 C CA . ILE A 1 145 ? -16.573 -1.440 7.782 1.00 85.81 145 ILE A CA 1
ATOM 1158 C C . ILE A 1 145 ? -18.074 -1.773 7.780 1.00 85.81 145 ILE A C 1
ATOM 1160 O O . ILE A 1 145 ? -18.822 -1.140 7.027 1.00 85.81 145 ILE A O 1
ATOM 1164 N N . PRO A 1 146 ? -18.545 -2.708 8.622 1.00 85.44 146 PRO A N 1
ATOM 1165 C CA . PRO A 1 146 ? -19.970 -2.992 8.757 1.00 85.44 146 PRO A CA 1
ATOM 1166 C C . PRO A 1 146 ? -20.792 -1.748 9.127 1.00 85.44 146 PRO A C 1
ATOM 1168 O O . PRO A 1 146 ? -20.324 -0.856 9.840 1.00 85.44 146 PRO A O 1
ATOM 1171 N N . GLU A 1 147 ? -22.038 -1.686 8.654 1.00 83.31 147 GLU A N 1
ATOM 1172 C CA . GLU A 1 147 ? -22.903 -0.508 8.816 1.00 83.31 147 GLU A CA 1
ATOM 1173 C C . GLU A 1 147 ? -23.214 -0.184 10.283 1.00 83.31 147 GLU A C 1
ATOM 1175 O O . GLU A 1 147 ? -23.338 0.984 10.647 1.00 83.31 147 GLU A O 1
ATOM 1180 N N . GLN A 1 148 ? -23.243 -1.183 11.170 1.00 83.75 148 GLN A N 1
ATOM 1181 C CA . GLN A 1 148 ? -23.427 -0.928 12.600 1.00 83.75 148 GLN A C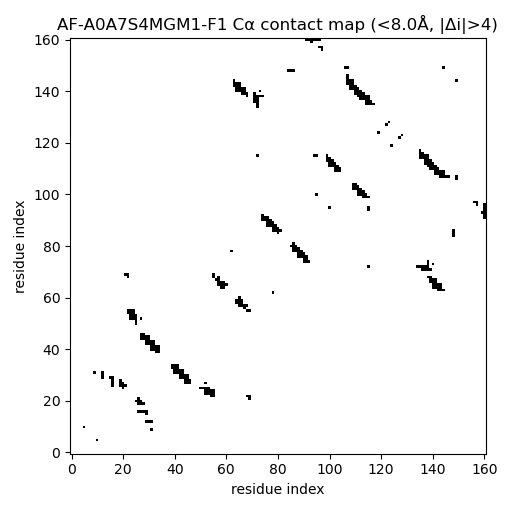A 1
ATOM 1182 C C . GLN A 1 148 ? -22.276 -0.112 13.227 1.00 83.75 148 GLN A C 1
ATOM 1184 O O . GLN A 1 148 ? -22.480 0.557 14.236 1.00 83.75 148 GLN A O 1
ATOM 1189 N N . TYR A 1 149 ? -21.097 -0.092 12.591 1.00 80.62 149 TYR A N 1
ATOM 1190 C CA . TYR A 1 149 ? -19.908 0.664 13.008 1.00 80.62 149 TYR A CA 1
ATOM 1191 C C . TYR A 1 149 ? -19.647 1.884 12.104 1.00 80.62 149 TYR A C 1
ATOM 1193 O O . TYR A 1 149 ? -18.534 2.413 12.029 1.00 80.62 149 TYR A O 1
ATOM 1201 N N . GLN A 1 150 ? -20.663 2.337 11.359 1.00 66.00 150 GLN A N 1
ATOM 1202 C CA . GLN A 1 150 ? -20.525 3.355 10.311 1.00 66.00 150 GLN A CA 1
ATOM 1203 C C . GLN A 1 150 ? -20.250 4.778 10.832 1.00 66.00 150 GLN A C 1
ATOM 1205 O O . GLN A 1 150 ? -19.932 5.665 10.038 1.00 66.00 150 GLN A O 1
ATOM 1210 N N . ARG A 1 151 ? -20.348 5.012 12.151 1.00 64.81 151 ARG A N 1
ATOM 1211 C CA . ARG A 1 151 ? -20.082 6.326 12.763 1.00 64.81 151 ARG A CA 1
ATOM 1212 C C . ARG A 1 151 ? -18.655 6.817 12.447 1.00 64.81 151 ARG A C 1
ATOM 1214 O O . ARG A 1 151 ? -17.775 6.033 12.085 1.00 64.81 151 ARG A O 1
ATOM 1221 N N . LYS A 1 152 ? -18.445 8.142 12.543 1.00 69.88 152 LYS A N 1
ATOM 1222 C CA . LYS A 1 152 ? -17.117 8.783 12.416 1.00 69.88 152 LYS A CA 1
ATOM 1223 C C . LYS A 1 152 ? -16.091 8.038 13.279 1.00 69.88 152 LYS A C 1
ATOM 1225 O O . LYS A 1 152 ? -16.466 7.474 14.301 1.00 69.88 152 LYS A O 1
ATOM 1230 N N . TRP A 1 153 ? -14.823 8.037 12.859 1.00 74.38 153 TRP A N 1
ATOM 1231 C CA . TRP A 1 153 ? -13.756 7.446 13.667 1.00 74.38 153 TRP A CA 1
ATOM 1232 C C . TRP A 1 153 ? -13.742 8.076 15.055 1.00 74.38 153 TRP A C 1
ATOM 1234 O O . TRP A 1 153 ? -13.831 9.300 15.166 1.00 74.38 153 TRP A O 1
ATOM 1244 N N . ASP A 1 154 ? -13.632 7.229 16.070 1.00 81.31 154 ASP A N 1
ATOM 1245 C CA . ASP A 1 154 ? -13.514 7.673 17.453 1.00 81.31 154 ASP A CA 1
ATOM 1246 C C . ASP A 1 154 ? -12.083 8.148 17.738 1.00 81.31 154 ASP A C 1
ATOM 1248 O O . ASP A 1 154 ? -11.858 9.275 18.173 1.00 81.31 154 ASP A O 1
ATOM 1252 N N . SER A 1 155 ? -11.092 7.337 17.360 1.00 85.94 155 SER A N 1
ATOM 1253 C CA . SER A 1 155 ? -9.677 7.663 17.509 1.00 85.94 155 SER A CA 1
ATOM 1254 C C . SER A 1 155 ? -8.824 7.012 16.418 1.00 85.94 155 SER A C 1
ATOM 1256 O O . SER A 1 155 ? -9.254 6.101 15.706 1.00 85.94 155 SER A O 1
ATOM 1258 N N . CYS A 1 156 ? -7.610 7.532 16.239 1.00 87.00 156 CYS A N 1
ATOM 1259 C CA . CYS A 1 156 ? -6.568 6.876 15.463 1.00 87.00 156 CYS A CA 1
ATOM 1260 C C . CYS A 1 156 ? -5.198 7.338 15.959 1.00 87.00 156 CYS A C 1
ATOM 1262 O O . CYS A 1 156 ? -4.863 8.521 15.849 1.00 87.00 156 CYS A O 1
ATOM 1264 N N . THR A 1 157 ? -4.425 6.389 16.471 1.00 89.88 157 THR A N 1
ATOM 1265 C CA . THR A 1 157 ? -3.073 6.577 16.993 1.00 89.88 157 THR A CA 1
ATOM 1266 C C . THR A 1 157 ? -2.089 5.706 16.217 1.00 89.88 157 THR A C 1
ATOM 1268 O O . THR A 1 157 ? -2.484 4.787 15.499 1.00 89.88 157 THR A O 1
ATOM 1271 N N . VAL A 1 158 ? -0.811 6.061 16.296 1.00 89.25 158 VAL A N 1
ATOM 1272 C CA . VAL A 1 158 ? 0.302 5.290 15.738 1.00 89.25 158 VAL A CA 1
ATOM 1273 C C . VAL A 1 158 ? 1.335 5.220 16.845 1.00 89.25 158 VAL A C 1
ATOM 1275 O O . VAL A 1 158 ? 1.838 6.259 17.272 1.00 89.25 158 VAL A O 1
ATOM 1278 N N . GLU A 1 159 ? 1.587 4.016 17.335 1.00 89.31 159 GLU A N 1
ATOM 1279 C CA . GLU A 1 159 ? 2.511 3.730 18.428 1.00 89.31 159 GLU A CA 1
ATOM 1280 C C . GLU A 1 159 ? 3.379 2.556 17.988 1.00 89.31 159 GLU A C 1
ATOM 1282 O O . GLU A 1 159 ? 2.860 1.585 17.448 1.00 89.31 159 GLU A O 1
ATOM 1287 N N . ASP A 1 160 ? 4.694 2.690 18.145 1.00 85.88 160 ASP A N 1
ATOM 1288 C CA . ASP A 1 160 ? 5.699 1.667 17.823 1.00 85.88 160 ASP A CA 1
ATOM 1289 C C . ASP A 1 160 ? 5.704 1.088 16.393 1.00 85.88 160 ASP A C 1
ATOM 1291 O O . ASP A 1 160 ? 6.455 0.153 16.117 1.00 85.88 160 ASP A O 1
ATOM 1295 N N . GLY A 1 161 ? 5.001 1.733 15.457 1.00 74.69 161 GLY A N 1
ATOM 1296 C CA . GLY A 1 161 ? 5.104 1.482 14.017 1.00 74.69 161 GLY A CA 1
ATOM 1297 C C . GLY A 1 161 ? 4.365 0.237 13.568 1.00 74.69 161 GLY A C 1
ATOM 1298 O O . GLY A 1 161 ? 5.043 -0.781 13.309 1.00 74.69 161 GLY A O 1
#